Protein AF-A0A0B0N984-F1 (afdb_monomer)

Mean predicted aligned error: 12.82 Å

pLDDT: mean 81.6, std 21.98, range [38.09, 98.25]

Structure (mmCIF, N/CA/C/O backbone):
data_AF-A0A0B0N984-F1
#
_entry.id   AF-A0A0B0N984-F1
#
loop_
_atom_site.group_PDB
_atom_site.id
_atom_site.type_symbol
_atom_site.label_atom_id
_atom_site.label_alt_id
_atom_site.label_comp_id
_atom_site.label_asym_id
_atom_site.label_entity_id
_atom_site.label_seq_id
_atom_site.pdbx_PDB_ins_code
_atom_site.Cartn_x
_atom_site.Cartn_y
_atom_site.Cartn_z
_atom_site.occupancy
_atom_site.B_iso_or_equiv
_atom_site.auth_seq_id
_atom_site.auth_comp_id
_atom_site.auth_asym_id
_atom_site.auth_atom_id
_atom_site.pdbx_PDB_model_num
ATOM 1 N N . MET A 1 1 ? -0.774 14.000 -2.143 1.00 69.94 1 MET A N 1
ATOM 2 C CA . MET A 1 1 ? 0.275 13.588 -1.194 1.00 69.94 1 MET A CA 1
ATOM 3 C C . MET A 1 1 ? 1.352 14.655 -1.162 1.00 69.94 1 MET A C 1
ATOM 5 O O . MET A 1 1 ? 1.961 14.907 -2.195 1.00 69.94 1 MET A O 1
ATOM 9 N N . GLU A 1 2 ? 1.581 15.273 -0.005 1.00 86.12 2 GLU A N 1
ATOM 10 C CA . GLU A 1 2 ? 2.641 16.288 0.169 1.00 86.12 2 GLU A CA 1
ATOM 11 C C . GLU A 1 2 ? 3.907 15.717 0.832 1.00 86.12 2 GLU A C 1
ATOM 13 O O . GLU A 1 2 ? 5.002 16.250 0.668 1.00 86.12 2 GLU A O 1
ATOM 18 N N . SER A 1 3 ? 3.781 14.615 1.587 1.00 93.56 3 SER A N 1
ATOM 19 C CA . SER A 1 3 ? 4.909 13.933 2.233 1.00 93.56 3 SER A CA 1
ATOM 20 C C . SER A 1 3 ? 4.586 12.476 2.583 1.00 93.56 3 SER A C 1
ATOM 22 O O . SER A 1 3 ? 3.426 12.082 2.634 1.00 93.56 3 SER A O 1
ATOM 24 N N . PHE A 1 4 ? 5.603 11.684 2.942 1.00 93.62 4 PHE A N 1
ATOM 25 C CA . PHE A 1 4 ? 5.437 10.312 3.459 1.00 93.62 4 PHE A CA 1
ATOM 26 C C . PHE A 1 4 ? 4.798 10.220 4.861 1.00 93.62 4 PHE A C 1
ATOM 28 O O . PHE A 1 4 ? 4.677 9.125 5.403 1.00 93.62 4 PHE A O 1
ATOM 35 N N . LYS A 1 5 ? 4.425 11.352 5.475 1.00 93.88 5 LYS A N 1
ATOM 36 C CA . LYS A 1 5 ? 3.658 11.415 6.735 1.00 93.88 5 LYS A CA 1
ATOM 37 C C . LYS A 1 5 ? 2.180 11.748 6.514 1.00 93.88 5 LYS A C 1
ATOM 39 O O . LYS A 1 5 ? 1.440 11.901 7.485 1.00 93.88 5 LYS A O 1
ATOM 44 N N . ASP A 1 6 ? 1.770 11.932 5.262 1.00 95.00 6 ASP A N 1
ATOM 45 C CA . ASP A 1 6 ? 0.420 12.348 4.905 1.00 95.00 6 ASP A CA 1
ATOM 46 C C . ASP A 1 6 ? -0.605 11.301 5.364 1.00 95.00 6 ASP A C 1
ATOM 48 O O . ASP A 1 6 ? -0.534 10.128 5.002 1.00 95.00 6 ASP A O 1
ATOM 52 N N . LYS A 1 7 ? -1.569 11.723 6.188 1.00 94.31 7 LYS A N 1
ATOM 53 C CA . LYS A 1 7 ? -2.565 10.821 6.781 1.00 94.31 7 LYS A CA 1
ATOM 54 C C . LYS A 1 7 ? -3.515 10.216 5.753 1.00 94.31 7 LYS A C 1
ATOM 56 O O . LYS A 1 7 ? -4.059 9.142 6.013 1.00 94.31 7 LYS A O 1
ATOM 61 N N . SER A 1 8 ? -3.663 10.840 4.583 1.00 95.50 8 SER A N 1
ATOM 62 C CA . SER A 1 8 ? -4.435 10.262 3.479 1.00 95.50 8 SER A CA 1
ATOM 63 C C . SER A 1 8 ? -3.853 8.933 2.987 1.00 95.50 8 SER A C 1
ATOM 65 O O . SER A 1 8 ? -4.607 8.095 2.511 1.00 95.50 8 SER A O 1
ATOM 67 N N . LEU A 1 9 ? -2.557 8.669 3.201 1.00 96.56 9 LEU A N 1
ATOM 68 C CA . LEU A 1 9 ? -1.904 7.411 2.814 1.00 96.56 9 LEU A CA 1
ATOM 69 C C . LEU A 1 9 ? -2.482 6.181 3.526 1.00 96.56 9 LEU A C 1
ATOM 71 O O . LEU A 1 9 ? -2.379 5.075 3.000 1.00 96.56 9 LEU A O 1
ATOM 75 N N . SER A 1 10 ? -3.124 6.374 4.683 1.00 96.94 10 SER A N 1
ATOM 76 C CA . SER A 1 10 ? -3.761 5.291 5.442 1.00 96.94 10 SER A CA 1
ATOM 77 C C . SER A 1 10 ? -4.914 4.614 4.696 1.00 96.94 10 SER A C 1
ATOM 79 O O . SER A 1 10 ? -5.220 3.463 4.991 1.00 96.94 10 SER A O 1
ATOM 81 N N . ASN A 1 11 ? -5.535 5.284 3.713 1.00 96.50 11 ASN A N 1
ATOM 82 C CA . ASN A 1 11 ? -6.594 4.689 2.891 1.00 96.50 11 ASN A CA 1
ATOM 83 C C . ASN A 1 11 ? -6.065 3.666 1.868 1.00 96.50 11 ASN A C 1
ATOM 85 O O . ASN A 1 11 ? -6.843 2.887 1.317 1.00 96.50 11 ASN A O 1
ATOM 89 N N . GLY A 1 12 ? -4.754 3.663 1.603 1.00 96.50 12 GLY A N 1
ATOM 90 C CA . GLY A 1 12 ? -4.090 2.757 0.669 1.00 96.50 12 GLY A CA 1
ATOM 91 C C . GLY A 1 12 ? -4.315 3.044 -0.823 1.00 96.50 12 GLY A C 1
ATOM 92 O O . GLY A 1 12 ? -3.562 2.533 -1.650 1.00 96.50 12 GLY A O 1
ATOM 93 N N . VAL A 1 13 ? -5.281 3.890 -1.193 1.00 97.00 13 VAL A N 1
ATOM 94 C CA . VAL A 1 13 ? -5.655 4.149 -2.596 1.00 97.00 13 VAL A CA 1
ATOM 95 C C . VAL A 1 13 ? -4.463 4.675 -3.395 1.00 97.00 13 VAL A C 1
ATOM 97 O O . VAL A 1 13 ? -4.185 4.168 -4.476 1.00 97.00 13 VAL A O 1
ATOM 100 N N . PHE A 1 14 ? -3.680 5.587 -2.812 1.00 97.44 14 PHE A N 1
ATOM 101 C CA . PHE A 1 14 ? -2.464 6.116 -3.438 1.00 97.44 14 PHE A CA 1
ATOM 102 C C . PHE A 1 14 ? -1.478 5.014 -3.868 1.00 97.44 14 PHE A C 1
ATOM 104 O O . PHE A 1 14 ? -0.934 5.061 -4.968 1.00 97.44 14 PHE A O 1
ATOM 111 N N . PHE A 1 15 ? -1.242 4.004 -3.023 1.00 97.31 15 PHE A N 1
ATOM 112 C CA . PHE A 1 15 ? -0.307 2.924 -3.360 1.00 97.31 15 PHE A CA 1
ATOM 113 C C . PHE A 1 15 ? -0.872 1.980 -4.417 1.00 97.31 15 PHE A C 1
ATOM 115 O O . PHE A 1 15 ? -0.110 1.445 -5.213 1.00 97.31 15 PHE A O 1
ATOM 122 N N . LEU A 1 16 ? -2.189 1.778 -4.443 1.00 97.62 16 LEU A N 1
ATOM 123 C CA . LEU A 1 16 ? -2.851 0.961 -5.460 1.00 97.62 16 LEU A CA 1
ATOM 124 C C . LEU A 1 16 ? -2.834 1.652 -6.827 1.00 97.62 16 LEU A C 1
ATOM 126 O O . LEU A 1 16 ? -2.544 1.007 -7.835 1.00 97.62 16 LEU A O 1
ATOM 130 N N . GLU A 1 17 ? -3.047 2.969 -6.862 1.00 96.81 17 GLU A N 1
ATOM 131 C CA . GLU A 1 17 ? -2.845 3.784 -8.064 1.00 96.81 17 GLU A CA 1
ATOM 132 C C . GLU A 1 17 ? -1.386 3.725 -8.525 1.00 96.81 17 GLU A C 1
ATOM 134 O O . GLU A 1 17 ? -1.125 3.482 -9.702 1.00 96.81 17 GLU A O 1
ATOM 139 N N . LEU A 1 18 ? -0.430 3.861 -7.599 1.00 96.06 18 LEU A N 1
ATOM 140 C CA . LEU A 1 18 ? 0.998 3.778 -7.908 1.00 96.06 18 LEU A CA 1
ATOM 141 C C . LEU A 1 18 ? 1.390 2.402 -8.467 1.00 96.06 18 LEU A C 1
ATOM 143 O O . LEU A 1 18 ? 2.093 2.329 -9.470 1.00 96.06 18 LEU A O 1
ATOM 147 N N . LEU A 1 19 ? 0.919 1.311 -7.858 1.00 96.31 19 LEU A N 1
ATOM 148 C CA . LEU A 1 19 ? 1.160 -0.049 -8.348 1.00 96.31 19 LEU A CA 1
ATOM 149 C C . LEU A 1 19 ? 0.535 -0.268 -9.731 1.00 96.31 19 LEU A C 1
ATOM 151 O O . LEU A 1 19 ? 1.176 -0.867 -10.588 1.00 96.31 19 LEU A O 1
ATOM 155 N N . THR A 1 20 ? -0.663 0.269 -9.973 1.00 96.12 20 THR A N 1
ATOM 156 C CA . THR A 1 20 ? -1.317 0.231 -11.293 1.00 96.12 20 THR A CA 1
ATOM 157 C C . THR A 1 20 ? -0.539 1.036 -12.334 1.00 96.12 20 THR A C 1
ATOM 159 O O . THR A 1 20 ? -0.452 0.630 -13.487 1.00 96.12 20 THR A O 1
ATOM 162 N N . ALA A 1 21 ? 0.051 2.168 -11.947 1.00 95.12 21 ALA A N 1
ATOM 163 C CA . ALA A 1 21 ? 0.874 2.970 -12.848 1.00 95.12 21 ALA A CA 1
ATOM 164 C C . ALA A 1 21 ? 2.171 2.248 -13.250 1.00 95.12 21 ALA A C 1
ATOM 166 O O . ALA A 1 21 ? 2.644 2.429 -14.369 1.00 95.12 21 ALA A O 1
ATOM 167 N N . VAL A 1 22 ? 2.735 1.436 -12.351 1.00 93.19 22 VAL A N 1
ATOM 168 C CA . VAL A 1 22 ? 3.962 0.665 -12.606 1.00 93.19 22 VAL A CA 1
ATOM 169 C C . VAL A 1 22 ? 3.682 -0.617 -13.389 1.00 93.19 22 VAL A C 1
ATOM 171 O O . VAL A 1 22 ? 4.431 -0.951 -14.301 1.00 93.19 22 VAL A O 1
ATOM 174 N N . GLU A 1 23 ? 2.613 -1.334 -13.050 1.00 91.94 23 GLU A N 1
ATOM 175 C CA . GLU A 1 23 ? 2.173 -2.525 -13.771 1.00 91.94 23 GLU A CA 1
ATOM 176 C C . GLU A 1 23 ? 0.629 -2.568 -13.788 1.00 91.94 23 GLU A C 1
ATOM 178 O O . GLU A 1 23 ? -0.009 -2.969 -12.808 1.00 91.94 23 GLU A O 1
ATOM 183 N N . PRO A 1 24 ? -0.014 -2.166 -14.898 1.00 91.38 24 PRO A N 1
ATOM 184 C CA . PRO A 1 24 ? -1.468 -2.002 -14.963 1.00 91.38 24 PRO A CA 1
ATOM 185 C C . PRO A 1 24 ? -2.284 -3.262 -14.664 1.00 91.38 24 PRO A C 1
ATOM 187 O O . PRO A 1 24 ? -3.467 -3.163 -14.343 1.00 91.38 24 PRO A O 1
ATOM 190 N N . ARG A 1 25 ? -1.690 -4.456 -14.787 1.00 92.94 25 ARG A N 1
ATOM 191 C CA . ARG A 1 25 ? -2.415 -5.733 -14.683 1.00 92.94 25 ARG A CA 1
ATOM 192 C C . ARG A 1 25 ? -2.440 -6.333 -13.280 1.00 92.94 25 ARG A C 1
ATOM 194 O O . ARG A 1 25 ? -3.052 -7.383 -13.089 1.00 92.94 25 ARG A O 1
ATOM 201 N N . VAL A 1 26 ? -1.749 -5.736 -12.307 1.00 93.94 26 VAL A N 1
ATOM 202 C CA . VAL A 1 26 ? -1.555 -6.381 -10.995 1.00 93.94 26 VAL A CA 1
ATOM 203 C C . VAL A 1 26 ? -2.590 -6.000 -9.944 1.00 93.94 26 VAL A C 1
ATOM 205 O O . VAL A 1 26 ? -2.722 -6.719 -8.951 1.00 93.94 26 VAL A O 1
ATOM 208 N N . VAL A 1 27 ? -3.338 -4.920 -10.175 1.00 96.69 27 VAL A N 1
ATOM 209 C CA . VAL A 1 27 ? -4.393 -4.433 -9.283 1.00 96.69 27 VAL A CA 1
ATOM 210 C C . VAL A 1 27 ? -5.763 -4.746 -9.885 1.00 96.69 27 VAL A C 1
ATOM 212 O O . VAL A 1 27 ? -6.108 -4.285 -10.970 1.00 96.69 27 VAL A O 1
ATOM 215 N N . ASP A 1 28 ? -6.558 -5.518 -9.153 1.00 96.12 28 ASP A N 1
ATOM 216 C CA . ASP A 1 28 ? -7.979 -5.729 -9.392 1.00 96.12 28 ASP A CA 1
ATOM 217 C C . ASP A 1 28 ? -8.767 -4.708 -8.571 1.00 96.12 28 ASP A C 1
ATOM 219 O O . ASP A 1 28 ? -8.939 -4.839 -7.357 1.00 96.12 28 ASP A O 1
ATOM 223 N N . TRP A 1 29 ? -9.252 -3.676 -9.255 1.00 96.69 29 TRP A N 1
ATOM 224 C CA . TRP A 1 29 ? -9.999 -2.580 -8.646 1.00 96.69 29 TRP A CA 1
ATOM 225 C C . TRP A 1 29 ? -11.346 -3.004 -8.044 1.00 96.69 29 TRP A C 1
ATOM 227 O O . TRP A 1 29 ? -11.894 -2.255 -7.242 1.00 96.69 29 TRP A O 1
ATOM 237 N N . ASN A 1 30 ? -11.856 -4.207 -8.342 1.00 96.62 30 ASN A N 1
ATOM 238 C CA . 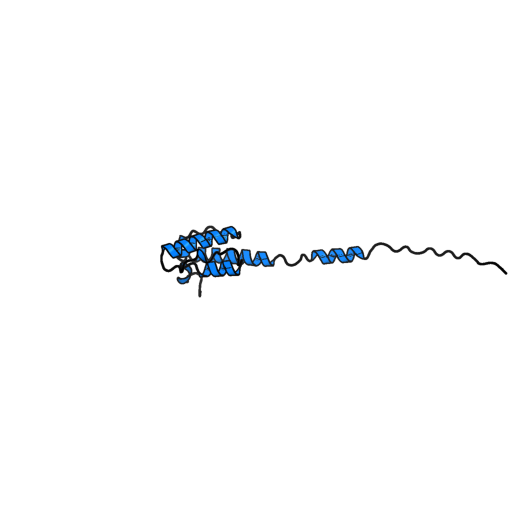ASN A 1 30 ? -13.062 -4.732 -7.688 1.00 96.62 30 ASN A CA 1
ATOM 239 C C . ASN A 1 30 ? -12.823 -5.117 -6.220 1.00 96.62 30 ASN A C 1
ATOM 241 O O . ASN A 1 30 ? -13.773 -5.190 -5.444 1.00 96.62 30 ASN A O 1
ATOM 245 N N . LEU A 1 31 ? -11.567 -5.376 -5.842 1.00 95.38 31 LEU A N 1
ATOM 246 C CA . LEU A 1 31 ? -11.173 -5.687 -4.465 1.00 95.38 31 LEU A CA 1
ATOM 247 C C . LEU A 1 31 ? -10.817 -4.430 -3.660 1.00 95.38 31 LEU A C 1
ATOM 249 O O . LEU A 1 31 ? -10.639 -4.506 -2.444 1.00 95.38 31 LEU A O 1
ATOM 253 N N . VAL A 1 32 ? -10.685 -3.284 -4.331 1.00 96.75 32 VAL A N 1
ATOM 254 C CA . VAL A 1 32 ? -10.251 -2.031 -3.718 1.00 96.75 32 VAL A CA 1
ATOM 255 C C . VAL A 1 32 ? -11.438 -1.313 -3.093 1.00 96.75 32 VAL A C 1
ATOM 257 O O . VAL A 1 32 ? -12.474 -1.098 -3.720 1.00 96.75 32 VAL A O 1
ATOM 260 N N . THR A 1 33 ? -11.261 -0.898 -1.845 1.00 97.06 33 THR A N 1
ATOM 261 C CA . THR A 1 33 ? -12.253 -0.123 -1.096 1.00 97.06 33 THR A CA 1
ATOM 262 C C . THR A 1 33 ? -11.851 1.351 -1.032 1.00 97.06 33 THR A C 1
ATOM 264 O O . THR A 1 33 ? -10.720 1.722 -1.355 1.00 97.06 33 THR A O 1
ATOM 267 N N . LYS A 1 34 ? -12.753 2.215 -0.553 1.00 95.12 34 LYS A N 1
ATOM 268 C CA . LYS A 1 34 ? -12.456 3.646 -0.368 1.00 95.12 34 LYS A CA 1
ATOM 269 C C . LYS A 1 34 ? -11.486 3.936 0.788 1.00 95.12 34 LYS A C 1
ATOM 271 O O . LYS A 1 34 ? -10.957 5.042 0.858 1.00 95.12 34 LYS A O 1
ATOM 276 N N . GLY A 1 35 ? -11.252 2.974 1.688 1.00 95.44 35 GLY A N 1
ATOM 277 C CA . GLY A 1 35 ? -10.388 3.164 2.858 1.00 95.44 35 GLY A CA 1
ATOM 278 C C . GLY A 1 35 ? -10.960 4.140 3.894 1.00 95.44 35 GLY A C 1
ATOM 279 O O . GLY A 1 35 ? -10.198 4.866 4.533 1.00 95.44 35 GLY A O 1
ATOM 280 N N . GLU A 1 36 ? -12.290 4.200 4.029 1.00 94.56 36 GLU A N 1
ATOM 281 C CA . GLU A 1 36 ? -12.975 5.078 4.990 1.00 94.56 36 GLU A CA 1
ATOM 282 C C . GLU A 1 36 ? -13.028 4.440 6.387 1.00 94.56 36 GLU A C 1
ATOM 284 O O . GLU A 1 36 ? -12.742 5.112 7.381 1.00 94.56 36 GLU A O 1
ATOM 289 N N . THR A 1 37 ? -13.332 3.139 6.455 1.00 97.38 37 THR A N 1
ATOM 290 C CA . THR A 1 37 ? -13.358 2.356 7.702 1.00 97.38 37 THR A CA 1
ATOM 291 C C . THR A 1 37 ? -12.005 1.706 7.998 1.00 97.38 37 THR A C 1
ATOM 293 O O . THR A 1 37 ? -11.150 1.585 7.119 1.00 97.38 37 THR A O 1
ATOM 296 N N . ASP A 1 38 ? -11.782 1.275 9.238 1.00 95.44 38 ASP A N 1
ATOM 297 C CA . ASP A 1 38 ? -10.525 0.615 9.605 1.00 95.44 38 ASP A CA 1
ATOM 298 C C . ASP A 1 38 ? -10.404 -0.774 8.957 1.00 95.44 38 ASP A C 1
ATOM 300 O O . ASP A 1 38 ? -9.312 -1.164 8.530 1.00 95.44 38 ASP A O 1
ATOM 304 N N . GLU A 1 39 ? -11.521 -1.486 8.781 1.00 97.00 39 GLU A N 1
ATOM 305 C CA . GLU A 1 39 ? -11.587 -2.724 8.002 1.00 97.00 39 GLU A CA 1
ATOM 306 C C . GLU A 1 39 ? -11.209 -2.497 6.532 1.00 97.00 39 GLU A C 1
ATOM 308 O O . GLU A 1 39 ? -10.405 -3.257 5.986 1.00 97.00 39 GLU A O 1
ATOM 313 N N . ASP A 1 40 ? -11.724 -1.432 5.909 1.00 97.31 40 ASP A N 1
ATOM 314 C CA . ASP A 1 40 ? -11.398 -1.057 4.527 1.00 97.31 40 ASP A CA 1
ATOM 315 C C . ASP A 1 40 ? -9.904 -0.762 4.367 1.00 97.31 40 ASP A C 1
ATOM 317 O O . ASP A 1 40 ? -9.237 -1.304 3.481 1.00 97.31 40 ASP A O 1
ATOM 321 N N . LYS A 1 41 ? -9.348 0.063 5.265 1.00 97.81 41 LYS A N 1
ATOM 322 C CA . LYS A 1 41 ? -7.916 0.396 5.271 1.00 97.81 41 LYS A CA 1
ATOM 323 C C . LYS A 1 41 ? -7.059 -0.848 5.438 1.00 97.81 41 LYS A C 1
ATOM 325 O O . LYS A 1 41 ? -6.070 -1.010 4.726 1.00 97.81 41 LYS A O 1
ATOM 330 N N . LYS A 1 42 ? -7.447 -1.755 6.338 1.00 97.88 42 LYS A N 1
ATOM 331 C CA . LYS A 1 42 ? -6.740 -3.020 6.559 1.00 97.88 42 LYS A CA 1
ATOM 332 C C . LYS A 1 42 ? -6.812 -3.946 5.351 1.00 97.88 42 LYS A C 1
ATOM 334 O O . LYS A 1 42 ? -5.797 -4.557 5.002 1.00 97.88 42 LYS A O 1
ATOM 339 N N . SER A 1 43 ? -7.973 -4.029 4.704 1.00 98.12 43 SER A N 1
ATOM 340 C CA . SER A 1 43 ? -8.156 -4.783 3.461 1.00 98.12 43 SER A CA 1
ATOM 341 C C . SER A 1 43 ? -7.236 -4.242 2.363 1.00 98.12 43 SER A C 1
ATOM 343 O O . SER A 1 43 ? -6.403 -4.981 1.830 1.00 98.12 43 SER A O 1
ATOM 345 N N . ASN A 1 44 ? -7.279 -2.927 2.122 1.00 98.25 44 ASN A N 1
ATOM 346 C CA . ASN A 1 44 ? -6.432 -2.256 1.138 1.00 98.25 44 ASN A CA 1
ATOM 347 C C . ASN A 1 44 ? -4.937 -2.432 1.459 1.00 98.25 44 ASN A C 1
ATOM 349 O O . ASN A 1 44 ? -4.164 -2.796 0.577 1.00 98.25 44 ASN A O 1
ATOM 353 N N . ALA A 1 45 ? -4.517 -2.237 2.713 1.00 98.19 45 ALA A N 1
ATOM 354 C CA . ALA A 1 45 ? -3.124 -2.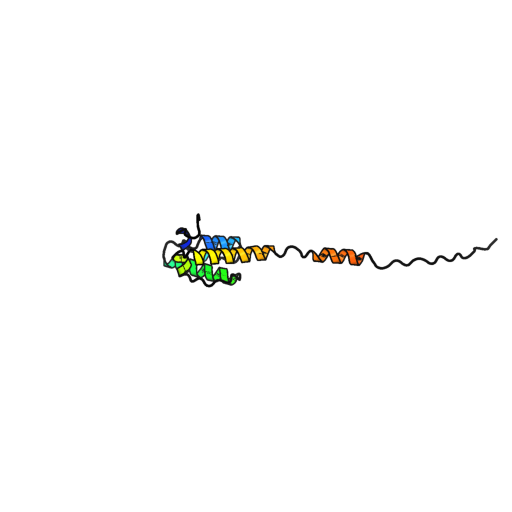388 3.148 1.00 98.19 45 ALA A CA 1
ATOM 355 C C . ALA A 1 45 ? -2.592 -3.813 2.935 1.00 98.19 45 ALA A C 1
ATOM 357 O O . ALA A 1 45 ? -1.497 -4.007 2.400 1.00 98.19 45 ALA A O 1
ATOM 358 N N . THR A 1 46 ? -3.389 -4.819 3.298 1.00 98.06 46 THR A N 1
ATOM 359 C CA . THR A 1 46 ? -3.054 -6.231 3.064 1.00 98.06 46 THR A CA 1
ATOM 360 C C . THR A 1 46 ? -2.927 -6.519 1.569 1.00 98.06 46 THR A C 1
ATOM 362 O O . THR A 1 46 ? -2.002 -7.217 1.134 1.00 98.06 46 THR A O 1
ATOM 365 N N . TYR A 1 47 ? -3.824 -5.945 0.766 1.00 98.19 47 TYR A N 1
ATOM 366 C CA . TYR A 1 47 ? -3.804 -6.102 -0.679 1.00 98.19 47 TYR A CA 1
ATOM 367 C C . TYR A 1 47 ? -2.570 -5.453 -1.323 1.00 98.19 47 TYR A C 1
ATOM 369 O O . TYR A 1 47 ? -1.872 -6.121 -2.085 1.00 98.19 47 TYR A O 1
ATOM 377 N N . ILE A 1 48 ? -2.218 -4.221 -0.937 1.00 97.94 48 ILE A N 1
ATOM 378 C CA . ILE A 1 48 ? -1.007 -3.512 -1.391 1.00 97.94 48 ILE A CA 1
ATOM 379 C C . ILE A 1 48 ? 0.242 -4.362 -1.167 1.00 97.94 48 ILE A C 1
ATOM 381 O O . ILE A 1 48 ? 1.026 -4.557 -2.093 1.00 97.94 48 ILE A O 1
ATOM 385 N N . ILE A 1 49 ? 0.417 -4.906 0.042 1.00 97.38 49 ILE A N 1
ATOM 386 C CA . ILE A 1 49 ? 1.579 -5.744 0.377 1.00 97.38 49 ILE A CA 1
ATOM 387 C C . ILE A 1 49 ? 1.618 -6.994 -0.503 1.00 97.38 49 ILE A C 1
ATOM 389 O O . ILE A 1 49 ? 2.680 -7.370 -1.006 1.00 97.38 49 ILE A O 1
ATOM 393 N N . SER A 1 50 ? 0.464 -7.630 -0.704 1.00 96.25 50 SER A N 1
ATOM 394 C CA . SER A 1 50 ? 0.347 -8.839 -1.522 1.00 96.25 50 SER A CA 1
ATOM 395 C C . SER A 1 50 ? 0.721 -8.567 -2.979 1.00 96.25 50 SER A C 1
ATOM 397 O O . SER A 1 50 ? 1.515 -9.305 -3.563 1.00 96.25 50 SER A O 1
ATOM 399 N N . VAL A 1 51 ? 0.200 -7.480 -3.552 1.00 96.75 51 VAL A N 1
ATOM 400 C CA . VAL A 1 51 ? 0.466 -7.075 -4.937 1.00 96.75 51 VAL A CA 1
ATOM 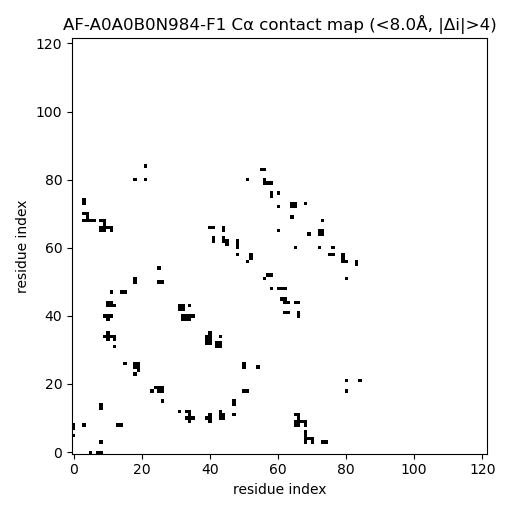401 C C . VAL A 1 51 ? 1.919 -6.641 -5.120 1.00 96.75 51 VAL A C 1
ATOM 403 O O . VAL A 1 51 ? 2.582 -7.125 -6.035 1.00 96.75 51 VAL A O 1
ATOM 406 N N . ALA A 1 52 ? 2.450 -5.803 -4.227 1.00 96.38 52 ALA A N 1
ATOM 407 C CA . ALA A 1 52 ? 3.835 -5.343 -4.291 1.00 96.38 52 ALA A CA 1
ATOM 408 C C . ALA A 1 52 ? 4.826 -6.519 -4.240 1.00 96.38 52 ALA A C 1
ATOM 410 O O . ALA A 1 52 ? 5.771 -6.581 -5.025 1.00 96.38 52 ALA A O 1
ATOM 411 N N . ARG A 1 53 ? 4.591 -7.509 -3.370 1.00 95.75 53 ARG A N 1
ATOM 412 C CA . ARG A 1 53 ? 5.422 -8.723 -3.331 1.00 95.75 53 ARG A CA 1
ATOM 413 C C . ARG A 1 53 ? 5.254 -9.589 -4.575 1.00 95.75 53 ARG A C 1
ATOM 415 O O . ARG A 1 53 ? 6.240 -10.142 -5.050 1.00 95.75 53 ARG A O 1
ATOM 422 N N . LYS A 1 54 ? 4.038 -9.688 -5.124 1.00 94.19 54 LYS A N 1
ATOM 423 C CA . LYS A 1 54 ? 3.759 -10.453 -6.350 1.00 94.19 54 LYS A CA 1
ATOM 424 C C . LYS A 1 54 ? 4.558 -9.937 -7.549 1.00 94.19 54 LYS A C 1
ATOM 426 O O . LYS A 1 54 ? 5.005 -10.750 -8.349 1.00 94.19 54 LYS A O 1
ATOM 431 N N . ILE A 1 55 ? 4.759 -8.623 -7.651 1.00 92.50 55 ILE A N 1
ATOM 432 C CA . ILE A 1 55 ? 5.584 -8.016 -8.708 1.00 92.50 55 ILE A CA 1
ATOM 433 C C . ILE A 1 55 ? 7.087 -8.047 -8.400 1.00 92.50 55 ILE A C 1
ATOM 435 O O . ILE A 1 55 ? 7.879 -7.598 -9.210 1.00 92.50 55 ILE A O 1
ATOM 439 N N . GLY A 1 56 ? 7.507 -8.584 -7.250 1.00 91.19 56 GLY A N 1
ATOM 440 C CA . GLY A 1 56 ? 8.924 -8.735 -6.908 1.00 91.19 56 GLY A CA 1
ATOM 441 C C . GLY A 1 56 ? 9.501 -7.635 -6.013 1.00 91.19 56 GLY A C 1
ATOM 442 O O . GLY A 1 56 ? 10.712 -7.606 -5.795 1.00 91.19 56 GLY A O 1
ATOM 443 N N . CYS A 1 57 ? 8.676 -6.756 -5.428 1.00 93.94 57 CYS A N 1
ATOM 444 C CA . CYS A 1 57 ? 9.169 -5.830 -4.407 1.00 93.94 57 CYS A CA 1
ATOM 445 C C . CYS A 1 57 ? 9.564 -6.603 -3.138 1.00 93.94 57 CYS A C 1
ATOM 447 O O . CYS A 1 57 ? 8.724 -7.222 -2.479 1.00 93.94 57 CYS A O 1
ATOM 449 N N . SER A 1 58 ? 10.839 -6.520 -2.751 1.00 90.00 58 SER A N 1
ATOM 450 C CA . SER A 1 58 ? 11.327 -7.083 -1.488 1.00 90.00 58 SER A CA 1
ATOM 451 C C . SER A 1 58 ? 11.020 -6.133 -0.328 1.00 90.00 58 SER A C 1
ATOM 453 O O . SER A 1 58 ? 11.720 -5.142 -0.117 1.00 90.00 58 SER A O 1
ATOM 455 N N . ILE A 1 59 ? 9.930 -6.412 0.395 1.00 93.25 59 ILE A N 1
ATOM 456 C CA . ILE A 1 59 ? 9.413 -5.570 1.483 1.00 93.25 59 ILE A CA 1
ATOM 457 C C . ILE A 1 59 ? 9.011 -6.385 2.721 1.00 93.25 59 ILE A C 1
ATOM 459 O O . ILE A 1 59 ? 8.455 -7.483 2.617 1.00 93.25 59 ILE A O 1
ATOM 463 N N . PHE A 1 60 ? 9.205 -5.796 3.905 1.00 92.38 60 PHE A N 1
ATOM 464 C CA . PHE A 1 60 ? 8.927 -6.410 5.215 1.00 92.38 60 PHE A CA 1
ATOM 465 C C . PHE A 1 60 ? 7.903 -5.631 6.060 1.00 92.38 60 PHE A C 1
ATOM 467 O O . PHE A 1 60 ? 7.859 -5.796 7.273 1.00 92.38 60 PHE A O 1
ATOM 474 N N . LEU A 1 61 ? 7.088 -4.782 5.427 1.00 94.19 61 LEU A N 1
ATOM 475 C CA . LEU A 1 61 ? 6.013 -4.046 6.102 1.00 94.19 61 LEU A CA 1
ATOM 476 C C . LEU A 1 61 ? 4.833 -4.936 6.495 1.00 94.19 61 LEU A C 1
ATOM 478 O O . LEU A 1 61 ? 4.520 -5.922 5.816 1.00 94.19 61 LEU A O 1
ATOM 482 N N . LEU A 1 62 ? 4.175 -4.527 7.579 1.00 97.31 62 LEU A N 1
ATOM 483 C CA . LEU A 1 62 ? 2.888 -5.039 8.033 1.00 97.31 62 LEU A CA 1
ATOM 484 C C . LEU A 1 62 ? 1.749 -4.122 7.552 1.00 97.31 62 LEU A C 1
ATOM 486 O O . LEU A 1 62 ? 1.989 -2.940 7.292 1.00 97.31 62 LEU A O 1
ATOM 490 N N . PRO A 1 63 ? 0.503 -4.618 7.436 1.00 97.19 63 PRO A N 1
ATOM 491 C CA . PRO A 1 63 ? -0.645 -3.769 7.113 1.00 97.19 63 PRO A CA 1
ATOM 492 C C . PRO A 1 63 ? -0.775 -2.562 8.054 1.00 97.19 63 PRO A C 1
ATOM 494 O O . PRO A 1 63 ? -1.071 -1.454 7.609 1.00 97.19 63 PRO A O 1
ATOM 497 N N . GLU A 1 64 ? -0.482 -2.758 9.338 1.00 97.69 64 GLU A N 1
ATOM 498 C CA . GLU A 1 64 ? -0.530 -1.733 10.380 1.00 97.69 64 GLU A CA 1
ATOM 499 C C . GLU A 1 64 ? 0.422 -0.560 10.088 1.00 97.69 64 GLU A C 1
ATOM 501 O O . GLU A 1 64 ? 0.052 0.591 10.312 1.00 97.69 64 GLU A O 1
ATOM 506 N N . ASP A 1 65 ? 1.590 -0.810 9.480 1.00 97.88 65 ASP A N 1
ATOM 507 C CA . ASP A 1 65 ? 2.527 0.253 9.093 1.00 97.88 65 ASP A CA 1
ATOM 508 C C . ASP A 1 65 ? 1.922 1.219 8.063 1.00 97.88 65 ASP A C 1
ATOM 510 O O . ASP A 1 65 ? 2.245 2.411 8.055 1.00 97.88 65 ASP A O 1
ATOM 514 N N . VAL A 1 66 ? 1.046 0.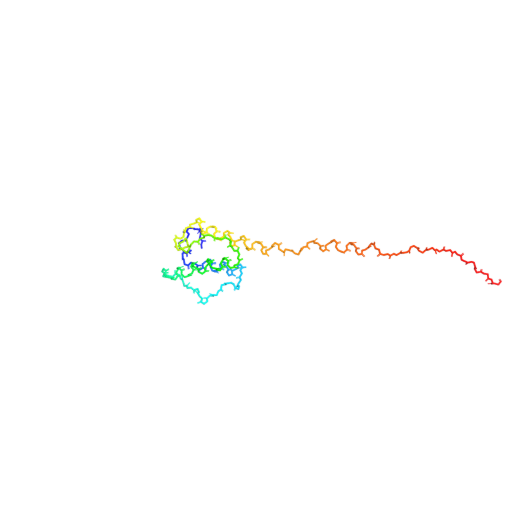717 7.186 1.00 97.12 66 VAL A N 1
ATOM 515 C CA . VAL A 1 66 ? 0.351 1.532 6.182 1.00 97.12 66 VAL A CA 1
ATOM 516 C C . VAL A 1 66 ? -0.780 2.322 6.835 1.00 97.12 66 VAL A C 1
ATOM 518 O O . VAL A 1 66 ? -0.886 3.530 6.619 1.00 97.12 66 VAL A O 1
ATOM 521 N N . ILE A 1 67 ? -1.583 1.665 7.676 1.00 97.19 67 ILE A N 1
ATOM 522 C CA . ILE A 1 67 ? -2.736 2.275 8.357 1.00 97.19 67 ILE A CA 1
ATOM 523 C C . ILE A 1 67 ? -2.284 3.401 9.299 1.00 97.19 67 ILE A C 1
ATOM 525 O O . ILE A 1 67 ? -2.867 4.486 9.303 1.00 97.19 67 ILE A O 1
ATOM 529 N N . GLU A 1 68 ? -1.217 3.181 10.069 1.00 97.19 68 GLU A N 1
ATOM 530 C CA . GLU A 1 68 ? -0.675 4.175 11.005 1.00 97.19 68 GLU A CA 1
ATOM 531 C C . GLU A 1 68 ? 0.150 5.270 10.308 1.00 97.19 68 GLU A C 1
ATOM 533 O O . GLU A 1 68 ? 0.413 6.336 10.888 1.00 97.19 68 GLU A O 1
ATOM 538 N N . VAL A 1 69 ? 0.505 5.045 9.038 1.00 97.00 69 VAL A N 1
ATOM 539 C CA . VAL A 1 69 ? 1.409 5.881 8.242 1.00 97.00 69 VAL A CA 1
ATOM 540 C C . VAL A 1 69 ? 2.786 5.961 8.907 1.00 97.00 69 VAL A C 1
ATOM 542 O O . VAL A 1 69 ? 3.314 7.035 9.221 1.00 97.00 69 VAL A O 1
ATOM 545 N N . ASN A 1 70 ? 3.389 4.795 9.138 1.00 97.19 70 ASN A N 1
ATOM 546 C CA . ASN A 1 70 ? 4.765 4.687 9.597 1.00 97.19 70 ASN A CA 1
ATOM 547 C C . ASN A 1 70 ? 5.705 5.157 8.480 1.00 97.19 70 ASN A C 1
ATOM 549 O O . ASN A 1 70 ? 6.085 4.399 7.588 1.00 97.19 70 ASN A O 1
ATOM 553 N N . GLN A 1 71 ? 6.089 6.432 8.538 1.00 95.94 71 GLN A N 1
ATOM 554 C CA . GLN A 1 71 ? 6.832 7.121 7.481 1.00 95.94 71 GLN A CA 1
ATOM 555 C C . GLN A 1 71 ? 8.044 6.336 6.958 1.00 95.94 71 GLN A C 1
ATOM 557 O O . GLN A 1 71 ? 8.310 6.359 5.758 1.00 95.94 71 GLN A O 1
ATOM 562 N N . LYS A 1 72 ? 8.794 5.658 7.840 1.00 95.69 72 LYS A N 1
ATOM 563 C CA . LYS A 1 72 ? 9.978 4.887 7.431 1.00 95.69 72 LYS A CA 1
ATOM 564 C C . LYS A 1 72 ? 9.581 3.714 6.539 1.00 95.69 72 LYS A C 1
ATOM 566 O O . LYS A 1 72 ? 10.180 3.531 5.487 1.00 95.69 72 LYS A O 1
ATOM 571 N N . MET A 1 73 ? 8.536 2.987 6.922 1.00 97.12 73 MET A N 1
ATOM 572 C CA . MET A 1 73 ? 8.029 1.840 6.168 1.00 97.12 73 MET A CA 1
ATOM 573 C C . MET A 1 73 ? 7.346 2.274 4.869 1.00 97.12 73 MET A C 1
ATOM 575 O O . MET A 1 73 ? 7.552 1.648 3.833 1.00 97.12 73 MET A O 1
ATOM 579 N N . ILE A 1 74 ? 6.615 3.390 4.893 1.00 97.25 74 ILE A N 1
ATOM 580 C CA . ILE A 1 74 ? 6.017 4.006 3.704 1.00 97.25 74 ILE A CA 1
ATOM 581 C C . ILE A 1 74 ? 7.084 4.438 2.683 1.00 97.25 74 ILE A C 1
ATOM 583 O O . ILE A 1 74 ? 6.942 4.189 1.481 1.00 97.25 74 ILE A O 1
ATOM 587 N N . LEU A 1 75 ? 8.168 5.064 3.153 1.00 96.12 75 LEU A N 1
ATOM 588 C CA . LEU A 1 75 ? 9.304 5.424 2.306 1.00 96.12 75 LEU A CA 1
ATOM 589 C C . LEU A 1 75 ? 9.939 4.171 1.696 1.00 96.12 75 LEU A C 1
ATOM 591 O O . LEU A 1 75 ? 10.166 4.140 0.490 1.00 96.12 75 LEU A O 1
ATOM 595 N N . THR A 1 76 ? 10.184 3.134 2.505 1.00 96.06 76 THR A N 1
ATOM 596 C CA . THR A 1 76 ? 10.738 1.863 2.021 1.00 96.06 76 THR A CA 1
ATOM 597 C C . THR A 1 76 ? 9.837 1.218 0.971 1.00 96.06 76 THR A C 1
ATOM 599 O O . THR A 1 76 ? 10.338 0.843 -0.082 1.00 96.06 76 THR A O 1
ATOM 602 N N . LEU A 1 77 ? 8.521 1.154 1.197 1.00 96.69 77 LEU A N 1
ATOM 603 C CA . LEU A 1 77 ? 7.563 0.631 0.218 1.00 96.69 77 LEU A CA 1
ATOM 604 C C . LEU A 1 77 ? 7.649 1.389 -1.111 1.00 96.69 77 LEU A C 1
ATOM 606 O O . LEU A 1 77 ? 7.791 0.777 -2.168 1.00 96.69 77 LEU A O 1
ATOM 610 N N . THR A 1 78 ? 7.598 2.720 -1.053 1.00 96.25 78 THR A N 1
ATOM 611 C CA . THR A 1 78 ? 7.640 3.566 -2.253 1.00 96.25 78 THR A CA 1
ATOM 612 C C . THR A 1 78 ? 8.961 3.396 -3.002 1.00 96.25 78 THR A C 1
ATOM 614 O O . THR A 1 78 ? 8.966 3.272 -4.225 1.00 96.25 78 THR A O 1
ATOM 617 N N . ALA A 1 79 ? 10.081 3.339 -2.276 1.00 95.88 79 ALA A N 1
ATOM 618 C CA . ALA A 1 79 ? 11.401 3.115 -2.854 1.00 95.88 79 ALA A CA 1
ATOM 619 C C . ALA A 1 79 ? 11.509 1.735 -3.519 1.00 95.88 79 ALA A C 1
ATOM 621 O O . ALA A 1 79 ? 12.054 1.639 -4.615 1.00 95.88 79 ALA A O 1
ATOM 622 N N . SER A 1 80 ? 10.955 0.682 -2.911 1.00 95.94 80 SER A N 1
ATOM 623 C CA . SER A 1 80 ? 10.926 -0.659 -3.509 1.00 95.94 80 SER A CA 1
ATOM 624 C C . SER A 1 80 ? 10.100 -0.700 -4.797 1.00 95.94 80 SER A C 1
ATOM 626 O O . SER A 1 80 ? 10.543 -1.299 -5.775 1.00 95.94 80 SER A O 1
ATOM 628 N N . ILE A 1 81 ? 8.945 -0.025 -4.830 1.00 95.44 81 ILE A N 1
ATOM 629 C CA . ILE A 1 81 ? 8.112 0.083 -6.039 1.00 95.44 81 ILE A CA 1
ATOM 630 C C . ILE A 1 81 ? 8.845 0.871 -7.136 1.00 95.44 81 ILE A C 1
ATOM 632 O O . ILE A 1 81 ? 8.875 0.450 -8.290 1.00 95.44 81 ILE A O 1
ATOM 636 N N . MET A 1 82 ? 9.481 1.991 -6.779 1.00 95.50 82 MET A N 1
ATOM 637 C CA . MET A 1 82 ? 10.290 2.789 -7.706 1.00 95.50 82 MET A CA 1
ATOM 638 C C . MET A 1 82 ? 11.456 1.978 -8.275 1.00 95.50 82 MET A C 1
ATOM 640 O O . MET A 1 82 ? 11.695 2.009 -9.478 1.00 95.50 82 MET A O 1
ATOM 644 N N . TYR A 1 83 ? 12.163 1.239 -7.421 1.00 94.44 83 TYR A N 1
ATOM 645 C CA . TYR A 1 83 ? 13.273 0.389 -7.832 1.00 94.44 83 TYR A CA 1
ATOM 646 C C . TYR A 1 83 ? 12.827 -0.664 -8.850 1.00 94.44 83 TYR A C 1
ATOM 648 O O . TYR A 1 83 ? 13.462 -0.803 -9.892 1.00 94.44 83 TYR A O 1
ATOM 656 N N . PHE A 1 84 ? 11.703 -1.339 -8.592 1.00 92.19 84 PHE A N 1
ATOM 657 C CA . PHE A 1 84 ? 11.114 -2.278 -9.546 1.00 92.19 84 PHE A CA 1
ATOM 658 C C . PHE A 1 84 ? 10.762 -1.598 -10.881 1.00 92.19 84 PHE A C 1
ATOM 660 O O . PHE A 1 84 ? 11.115 -2.104 -11.941 1.00 92.19 84 PHE A O 1
ATOM 667 N N . CYS A 1 85 ? 10.139 -0.416 -10.841 1.00 92.12 85 CYS A N 1
ATOM 668 C CA . CYS A 1 85 ? 9.796 0.346 -12.045 1.00 92.12 85 CYS A CA 1
ATOM 669 C C . CYS A 1 85 ? 11.030 0.674 -12.909 1.00 92.12 85 CYS A C 1
ATOM 671 O O . CYS A 1 85 ? 11.004 0.487 -14.123 1.00 92.12 85 CYS A O 1
ATOM 673 N N . LEU A 1 86 ?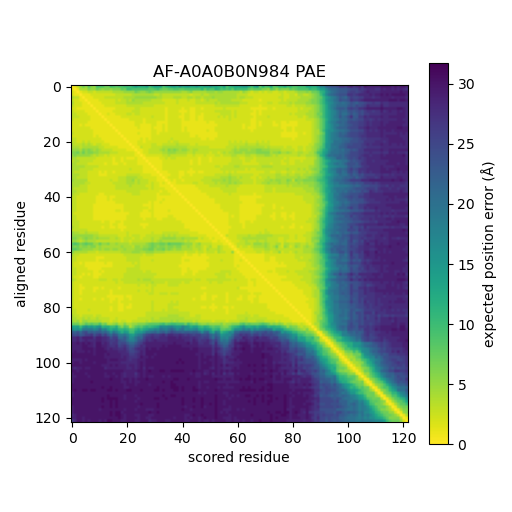 12.135 1.097 -12.285 1.00 91.06 86 LEU A N 1
ATOM 674 C CA . LEU A 1 86 ? 13.372 1.435 -12.997 1.00 91.06 86 LEU A CA 1
ATOM 675 C C . LEU A 1 86 ? 14.079 0.211 -13.589 1.00 91.06 86 LEU A C 1
ATOM 677 O O . LEU A 1 86 ? 14.714 0.330 -14.634 1.00 91.06 86 LEU A O 1
ATOM 681 N N . GLN A 1 87 ? 13.961 -0.965 -12.965 1.00 86.56 87 GLN A N 1
ATOM 682 C CA . GLN A 1 87 ? 14.506 -2.197 -13.543 1.00 86.56 87 GLN A CA 1
ATOM 683 C C . GLN A 1 87 ? 13.829 -2.561 -14.870 1.00 86.56 87 GLN A C 1
ATOM 685 O O . GLN A 1 87 ? 14.516 -2.999 -15.787 1.00 86.56 87 GLN A O 1
ATOM 690 N N . GLN A 1 88 ? 12.523 -2.305 -15.014 1.00 73.62 88 GLN A N 1
ATOM 691 C CA . GLN A 1 88 ? 11.800 -2.555 -16.269 1.00 73.62 88 GLN A CA 1
ATOM 692 C C . GLN A 1 88 ? 12.234 -1.629 -17.421 1.00 73.62 88 GLN A C 1
ATOM 694 O O . GLN A 1 88 ? 11.951 -1.915 -18.579 1.00 73.62 88 GLN A O 1
ATOM 699 N N . GLN A 1 89 ? 12.935 -0.529 -17.128 1.00 64.50 89 GLN A N 1
ATOM 700 C CA . GLN A 1 89 ? 13.505 0.372 -18.139 1.00 64.50 89 GLN A CA 1
ATOM 701 C C . GLN A 1 89 ? 14.963 0.030 -18.497 1.00 64.50 89 GLN A C 1
ATOM 703 O O . GLN A 1 89 ? 15.541 0.679 -19.367 1.00 64.50 89 GLN A O 1
ATOM 708 N N . GLY A 1 90 ? 15.562 -0.963 -17.828 1.00 56.22 90 GLY A N 1
ATOM 709 C CA . GLY A 1 90 ? 16.949 -1.389 -18.027 1.00 56.22 90 GLY A CA 1
ATOM 710 C C . GLY A 1 90 ? 17.170 -2.360 -19.191 1.00 56.22 90 GLY A C 1
ATOM 711 O O . GLY A 1 90 ? 18.311 -2.521 -19.610 1.00 56.22 90 GLY A O 1
ATOM 712 N N . GLU A 1 91 ? 16.115 -2.953 -19.754 1.00 48.62 91 GLU A N 1
ATOM 713 C CA . GLU A 1 91 ? 16.175 -3.660 -21.042 1.00 48.62 91 GLU A CA 1
ATOM 714 C C . GLU A 1 91 ? 15.944 -2.659 -22.187 1.00 48.62 91 GLU A C 1
ATOM 716 O O . GLU A 1 91 ? 14.956 -2.704 -22.919 1.00 48.62 91 GLU A O 1
ATOM 721 N N . GLY A 1 92 ? 16.868 -1.704 -22.336 1.00 46.84 92 GLY A N 1
ATOM 722 C CA . GLY A 1 92 ? 17.129 -1.148 -23.664 1.00 46.84 92 GLY A CA 1
ATOM 723 C C . GLY A 1 92 ? 17.655 -2.276 -24.561 1.00 46.84 92 GLY A C 1
ATOM 724 O O . GLY A 1 92 ? 18.255 -3.210 -24.027 1.00 46.84 92 GLY A O 1
ATOM 725 N N . PRO A 1 93 ? 17.420 -2.244 -25.887 1.00 48.53 93 PRO A N 1
ATOM 726 C CA . PRO A 1 93 ? 17.928 -3.284 -26.774 1.00 48.53 93 PRO A CA 1
ATOM 727 C C . PRO A 1 93 ? 19.428 -3.402 -26.530 1.00 48.53 93 PRO A C 1
ATOM 729 O O . PRO A 1 93 ? 20.130 -2.390 -26.572 1.00 48.53 93 PRO A O 1
ATOM 732 N N . ASP A 1 94 ? 19.891 -4.609 -26.206 1.00 43.34 94 ASP A N 1
ATOM 733 C CA . ASP A 1 94 ? 21.311 -4.895 -26.112 1.00 43.34 94 ASP A CA 1
ATOM 734 C C . ASP A 1 94 ? 21.996 -4.276 -27.334 1.00 43.34 94 ASP A C 1
ATOM 736 O O . ASP A 1 94 ? 21.759 -4.691 -28.469 1.00 43.34 94 ASP A O 1
ATOM 740 N N . ASP A 1 95 ? 22.913 -3.339 -27.107 1.00 45.47 95 ASP A N 1
ATOM 741 C CA . ASP A 1 95 ? 23.842 -2.808 -28.115 1.00 45.47 95 ASP A CA 1
ATOM 742 C C . ASP A 1 95 ? 24.857 -3.898 -28.562 1.00 45.47 95 ASP A C 1
ATOM 744 O O . ASP A 1 95 ? 25.976 -3.630 -28.995 1.00 45.47 95 ASP A O 1
ATOM 748 N N . SER A 1 96 ? 24.478 -5.175 -28.420 1.00 49.78 96 SER A N 1
ATOM 749 C CA . SER A 1 96 ? 25.197 -6.355 -28.885 1.00 49.78 96 SER A CA 1
ATOM 750 C C . SER A 1 96 ? 24.963 -6.632 -30.374 1.00 49.78 96 SER A C 1
ATOM 752 O O . SER A 1 96 ? 25.754 -7.355 -30.985 1.00 49.78 96 SER A O 1
ATOM 754 N N . ASP A 1 97 ? 23.970 -5.989 -31.000 1.00 44.50 97 ASP A N 1
ATOM 755 C CA . ASP A 1 97 ? 23.736 -6.115 -32.443 1.00 44.50 97 ASP A CA 1
ATOM 756 C C . ASP A 1 97 ? 24.674 -5.257 -33.311 1.00 44.50 97 ASP A C 1
ATOM 758 O O . ASP A 1 97 ? 24.816 -5.532 -34.503 1.00 44.50 97 ASP A O 1
ATOM 762 N N . LEU A 1 98 ? 25.438 -4.314 -32.743 1.00 49.03 98 LEU A N 1
ATOM 763 C CA . LEU A 1 98 ? 26.443 -3.570 -33.521 1.00 49.03 98 LEU A CA 1
ATOM 764 C C . LEU A 1 98 ? 27.725 -4.377 -33.810 1.00 49.03 98 LEU A C 1
ATOM 766 O O . LEU A 1 98 ? 28.517 -4.004 -34.678 1.00 49.03 98 LEU A O 1
ATOM 770 N N . ALA A 1 99 ? 27.945 -5.497 -33.112 1.00 51.12 99 ALA A N 1
ATOM 771 C CA . ALA A 1 99 ? 29.091 -6.380 -33.348 1.00 51.12 99 ALA A CA 1
ATOM 772 C C . ALA A 1 99 ? 28.819 -7.445 -34.431 1.00 51.12 99 ALA A C 1
ATOM 774 O O . ALA A 1 99 ? 29.761 -7.995 -35.015 1.00 51.12 99 ALA A O 1
ATOM 775 N N . SER A 1 100 ? 27.544 -7.733 -34.725 1.00 48.94 100 SER A N 1
ATOM 776 C CA . SER A 1 100 ? 27.155 -8.803 -35.653 1.00 48.94 100 SER A CA 1
ATOM 777 C C . SER A 1 100 ? 27.154 -8.359 -37.125 1.00 48.94 100 SER A C 1
ATOM 779 O O . SER A 1 100 ? 27.423 -9.182 -38.004 1.00 48.94 100 SER A O 1
ATOM 781 N N . GLU A 1 101 ? 26.969 -7.062 -37.414 1.00 46.25 101 GLU A N 1
ATOM 782 C CA . GLU A 1 101 ? 27.035 -6.534 -38.788 1.00 46.25 101 GLU A CA 1
ATOM 783 C C . GLU A 1 101 ? 28.473 -6.376 -39.313 1.00 46.25 101 GLU A C 1
ATOM 785 O O . GLU A 1 101 ? 28.724 -6.601 -40.498 1.00 46.25 101 GLU A O 1
ATOM 790 N N . VAL A 1 102 ? 29.457 -6.092 -38.448 1.00 50.44 102 VAL A N 1
ATOM 791 C CA . VAL A 1 102 ? 30.863 -5.911 -38.872 1.00 50.44 102 VAL A CA 1
ATOM 792 C C . VAL A 1 102 ? 31.534 -7.249 -39.221 1.00 50.44 102 VAL A C 1
ATOM 794 O O . VAL A 1 102 ? 32.356 -7.315 -40.137 1.00 50.44 102 VAL A O 1
ATOM 797 N N . SER A 1 103 ? 31.133 -8.349 -38.571 1.00 43.50 103 SER A N 1
ATOM 798 C CA . SER A 1 103 ? 31.673 -9.690 -38.864 1.00 43.50 103 SER A CA 1
ATOM 799 C C . SER A 1 103 ? 31.202 -10.273 -40.203 1.00 43.50 103 SER A C 1
ATOM 801 O O . SER A 1 103 ? 31.814 -11.214 -40.704 1.00 43.50 103 SER A O 1
ATOM 803 N N . ARG A 1 104 ? 30.147 -9.723 -40.824 1.00 41.72 104 ARG A N 1
ATOM 804 C CA . ARG A 1 104 ? 29.641 -10.205 -42.125 1.00 41.72 104 ARG A CA 1
ATOM 805 C C . ARG A 1 104 ? 30.334 -9.577 -43.335 1.00 41.72 104 ARG A C 1
ATOM 807 O O . ARG A 1 104 ? 30.111 -10.033 -44.450 1.00 41.72 104 ARG A O 1
ATOM 814 N N . LEU A 1 105 ? 31.193 -8.576 -43.132 1.00 44.94 105 LEU A N 1
ATOM 815 C CA . LEU A 1 105 ? 31.860 -7.846 -44.218 1.00 44.94 105 LEU A CA 1
ATOM 816 C C . LEU A 1 105 ? 33.271 -8.362 -44.556 1.00 44.94 105 LEU A C 1
ATOM 818 O O . LEU A 1 105 ? 33.941 -7.758 -45.387 1.00 44.94 105 LEU A O 1
ATOM 822 N N . SER A 1 106 ? 33.743 -9.454 -43.938 1.00 55.62 106 SER A N 1
ATOM 823 C CA . SER A 1 106 ? 35.167 -9.839 -44.005 1.00 55.62 106 SER A CA 1
ATOM 824 C C . SER A 1 106 ? 35.466 -11.308 -44.349 1.00 55.62 106 SER A C 1
ATOM 826 O O . SER A 1 106 ? 36.389 -11.857 -43.773 1.00 55.62 106 SER A O 1
ATOM 828 N N . VAL A 1 107 ? 34.744 -11.960 -45.267 1.00 51.97 107 VAL A N 1
ATOM 829 C CA . VAL A 1 107 ? 35.207 -13.152 -46.037 1.00 51.97 107 VAL A CA 1
ATOM 830 C C . VAL A 1 107 ? 34.191 -13.328 -47.182 1.00 51.97 107 VAL A C 1
ATOM 832 O O . VAL A 1 107 ? 33.003 -13.334 -46.897 1.00 51.97 107 VAL A O 1
ATOM 835 N N . ASP A 1 108 ? 34.462 -13.413 -48.483 1.00 41.75 108 ASP A N 1
ATOM 836 C CA . ASP A 1 108 ? 35.556 -13.976 -49.270 1.00 4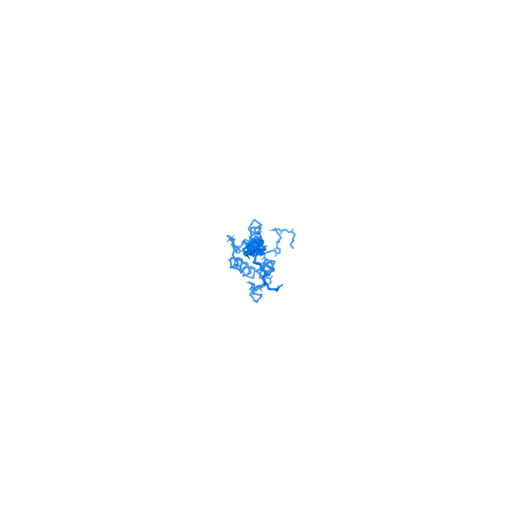1.75 108 ASP A CA 1
ATOM 837 C C . ASP A 1 108 ? 35.457 -13.401 -50.704 1.00 41.75 108 ASP A C 1
ATOM 839 O O . ASP A 1 108 ? 34.359 -13.106 -51.181 1.00 41.75 108 ASP A O 1
ATOM 843 N N . GLY A 1 109 ? 36.580 -13.244 -51.406 1.00 41.91 109 GLY A N 1
ATOM 844 C CA . GLY A 1 109 ? 36.585 -12.708 -52.769 1.00 41.91 109 GLY A CA 1
ATOM 845 C C . GLY A 1 109 ? 37.949 -12.789 -53.442 1.00 41.91 109 GLY A C 1
ATOM 846 O O . GLY A 1 109 ? 38.523 -11.761 -53.780 1.00 41.91 109 GLY A O 1
ATOM 847 N N . SER A 1 110 ? 38.472 -14.015 -53.554 1.00 45.66 110 SER A N 1
ATOM 848 C CA . SER A 1 110 ? 39.509 -14.489 -54.487 1.00 45.66 110 SER A CA 1
ATOM 849 C C . SER A 1 110 ? 40.148 -13.431 -55.408 1.00 45.66 110 SER A C 1
ATOM 851 O O . SER A 1 110 ? 39.527 -12.912 -56.337 1.00 45.66 110 SER A O 1
ATOM 853 N N . VAL A 1 111 ? 41.445 -13.182 -55.203 1.00 43.62 111 VAL A N 1
ATOM 854 C CA . VAL A 1 111 ? 42.292 -12.512 -56.196 1.00 43.62 111 VAL A CA 1
ATOM 855 C C . VAL A 1 111 ? 42.412 -13.452 -57.401 1.00 43.62 111 VAL A C 1
ATOM 857 O O . VAL A 1 111 ? 42.947 -14.552 -57.27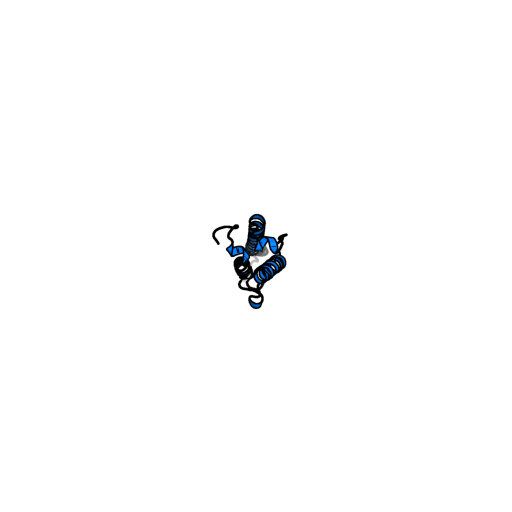8 1.00 43.62 111 VAL A O 1
ATOM 860 N N . SER A 1 112 ? 41.873 -13.033 -58.547 1.00 45.44 112 SER A N 1
ATOM 861 C CA . SER A 1 112 ? 42.046 -13.720 -59.829 1.00 45.44 112 SER A CA 1
ATOM 862 C C . SER A 1 112 ? 43.516 -13.690 -60.246 1.00 45.44 112 SER A C 1
ATOM 864 O O . SER A 1 112 ? 44.076 -12.617 -60.462 1.00 45.44 112 SER A O 1
ATOM 866 N N . ASP A 1 113 ? 44.117 -14.869 -60.391 1.00 38.09 113 ASP A N 1
ATOM 867 C CA . ASP A 1 113 ? 45.379 -15.053 -61.102 1.00 38.09 113 ASP A CA 1
ATOM 868 C C . ASP A 1 113 ? 45.085 -15.033 -62.611 1.00 38.09 113 ASP A C 1
ATOM 870 O O . ASP A 1 113 ? 44.447 -15.938 -63.152 1.00 38.09 113 ASP A O 1
ATOM 874 N N . ALA A 1 114 ? 45.468 -13.949 -63.283 1.00 43.44 114 ALA A N 1
ATOM 875 C CA . ALA A 1 114 ? 45.332 -13.795 -64.725 1.00 43.44 114 ALA A CA 1
ATOM 876 C C . ALA A 1 114 ? 46.691 -14.051 -65.393 1.00 43.44 114 ALA A C 1
ATOM 878 O O . ALA A 1 114 ? 47.518 -13.147 -65.510 1.00 43.44 114 ALA A O 1
ATOM 879 N N . ALA A 1 115 ? 46.908 -15.280 -65.863 1.00 47.16 115 ALA A N 1
ATOM 880 C C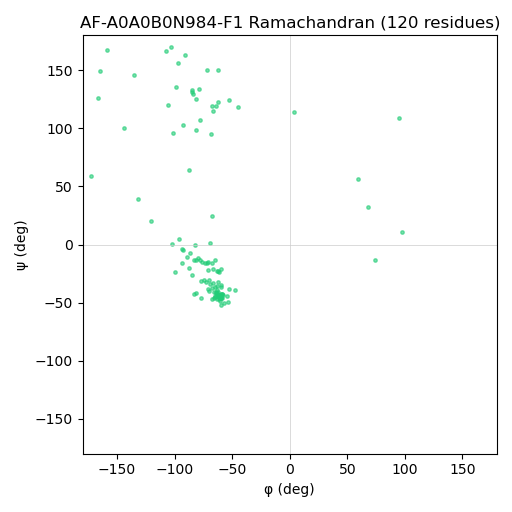A . ALA A 1 115 ? 47.961 -15.593 -66.826 1.00 47.16 115 ALA A CA 1
ATOM 881 C C . ALA A 1 115 ? 47.448 -15.334 -68.262 1.00 47.16 115 ALA A C 1
ATOM 883 O O . ALA A 1 115 ? 46.349 -15.785 -68.598 1.00 47.16 115 ALA A O 1
ATOM 884 N N . PRO A 1 116 ? 48.198 -14.643 -69.143 1.00 46.56 116 PRO A N 1
ATOM 885 C CA . PRO A 1 116 ? 47.770 -14.418 -70.518 1.00 46.56 116 PRO A CA 1
ATOM 886 C C . PRO A 1 116 ? 48.147 -15.623 -71.393 1.00 46.56 116 PRO A C 1
ATOM 888 O O . PRO A 1 116 ? 49.299 -16.052 -71.402 1.00 46.56 116 PRO A O 1
ATOM 891 N N . SER A 1 117 ? 47.191 -16.161 -72.154 1.00 50.00 117 SER A N 1
ATOM 892 C CA . SER A 1 117 ? 47.476 -17.098 -73.253 1.00 50.00 117 SER A CA 1
ATOM 893 C C . SER A 1 117 ? 47.456 -16.351 -74.595 1.00 50.00 117 SER A C 1
ATOM 895 O O . SER A 1 117 ? 46.556 -15.537 -74.809 1.00 50.00 117 SER A O 1
ATOM 897 N N . PRO A 1 118 ? 48.426 -16.594 -75.495 1.00 52.03 118 PRO A N 1
ATOM 898 C CA . PRO A 1 118 ? 48.521 -15.919 -76.785 1.00 52.03 118 PRO A CA 1
ATOM 899 C C . PRO A 1 118 ? 47.540 -16.524 -77.798 1.00 52.03 118 PRO A C 1
ATOM 901 O O . PRO A 1 118 ? 47.471 -17.742 -77.950 1.00 52.03 118 PRO A O 1
ATOM 904 N N . GLN A 1 119 ? 46.806 -15.671 -78.516 1.00 41.19 119 GLN A N 1
ATOM 905 C CA . GLN A 1 119 ? 46.109 -16.066 -79.741 1.00 41.19 119 GLN A CA 1
ATOM 906 C C . GLN A 1 119 ? 47.107 -16.047 -80.906 1.00 41.19 119 GLN A C 1
ATOM 908 O O . GLN A 1 119 ? 47.769 -15.037 -81.144 1.00 41.19 119 GLN A O 1
ATOM 913 N N . ALA A 1 120 ? 47.212 -17.178 -81.599 1.00 46.53 120 ALA A N 1
ATOM 914 C CA . ALA A 1 120 ? 47.755 -17.299 -82.948 1.00 46.53 120 ALA A CA 1
ATOM 915 C C . ALA A 1 120 ? 46.590 -17.572 -83.921 1.00 46.53 120 ALA A C 1
ATOM 917 O O . ALA A 1 120 ? 45.516 -17.949 -83.454 1.00 46.53 120 ALA A O 1
ATOM 918 N N . GLU A 1 121 ? 46.873 -17.440 -85.225 1.00 41.78 121 GLU A N 1
ATOM 919 C CA . GLU A 1 121 ? 46.004 -17.543 -86.423 1.00 41.78 121 GLU A CA 1
ATOM 920 C C . GLU A 1 121 ? 45.495 -16.153 -86.875 1.00 41.78 121 GLU A C 1
ATOM 922 O O . GLU A 1 121 ? 44.745 -15.501 -86.153 1.00 41.78 121 GLU A O 1
ATOM 927 N N . ASP A 1 122 ? 45.941 -15.554 -87.988 1.00 41.47 122 ASP A N 1
ATOM 928 C CA . ASP A 1 122 ? 46.427 -16.056 -89.295 1.00 41.47 122 ASP A CA 1
ATOM 929 C C . ASP A 1 122 ? 47.729 -15.349 -89.746 1.00 41.47 122 ASP A C 1
ATOM 931 O O . ASP A 1 122 ? 47.836 -14.112 -89.546 1.00 41.47 122 ASP A O 1
#

Nearest PDB structures (foldseek):
  3byh-assembly1_B-1  TM=1.000E+00  e=2.196E-09  Homo sapiens
  1pxy-assembly1_A  TM=1.000E+00  e=2.239E-08  Arabidopsis thaliana
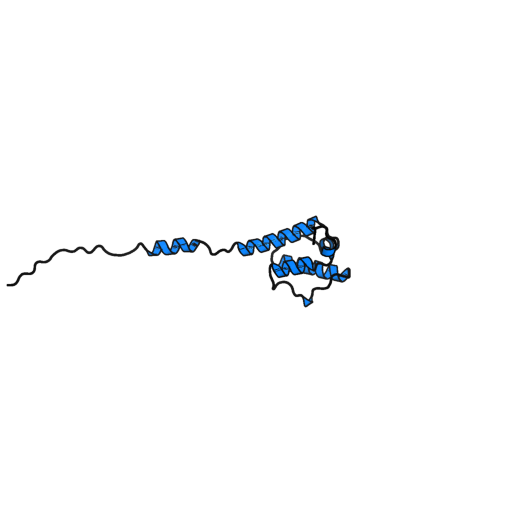  1pxy-assembly2_B  TM=9.985E-01  e=4.610E-08  Arabidopsis thaliana
  1wjo-assembly1_A  TM=9.522E-01  e=2.254E-05  Homo sapiens
  1rt8-assembly1_A  TM=9.790E-01  e=6.660E-05  Schizosaccharomyces pombe

InterPro domains:
  IPR001715 Calponin homology domain [PF00307] (2-83)
  IPR001715 Calponin homology domain [PS50021] (1-86)
  IPR001715 Calponin homology domain [SM00033] (1-84)
  IPR036872 CH domain superfamily [G3DSA:1.10.418.10] (1-83)
  IPR036872 CH domain superfamily [SSF47576] (2-83)
  IPR039959 Fimbrin/Plastin [PTHR19961] (1-88)

Organism: Gossypium arboreum (NCBI:txid29729)

Sequence (122 aa):
MESFKDKSLSNGVFFLELLTAVEPRVVDWNLVTKGETDEDKKSNATYIISVARKIGCSIFLLPEDVIEVNQKMILTLTASIMYFCLQQQGEGPDDSDLASEVSRLSVDGSVSDAAPSPQAED

Secondary structure (DSSP, 8-state):
--STT-GGGGG-HHHHHHHHHH-TTS--GGG-----SHHHHHHHHHHHHHHHHHTT------HHHHHTT-HHHHHHHHHHHHHHHHHTT-----TTTTTTTGGGGSS-------PPPPP---

Foldseek 3Di:
DPALQDQCQLLLVVLLVLLCVLPVPLDDCVQQDRSPDNVNSLSSLVSSVVSLVVLPQDADDDSVCRNNSVSVRSVSSVVSSVVSSVVVVVPDPPPVVVVVVVVVPDDDDDDDDDDDDDDDDD

Solvent-accessible surface area (backbone atoms only — not comparable to full-atom values): 7512 Å² total; per-residue (Å²): 133,92,51,64,69,40,72,74,52,21,19,27,53,69,58,49,53,50,48,28,73,68,42,65,85,68,59,65,70,88,77,56,55,86,23,83,48,72,68,34,12,45,52,30,24,48,46,48,55,53,43,43,42,72,77,65,35,85,77,88,77,55,40,63,41,40,50,74,37,38,39,71,56,48,47,50,51,52,50,34,52,50,52,55,49,54,55,73,65,66,76,56,81,69,81,66,64,72,62,61,62,64,69,70,76,75,80,86,79,80,84,80,86,82,80,87,79,86,88,79,90,134

Radius of gyration: 30.79 Å; Cα contacts (8 Å, |Δi|>4): 107; chains: 1; bounding box: 62×34×100 Å